Protein AF-A0A7V9WPD7-F1 (afdb_monomer_lite)

pLDDT: mean 83.06, std 10.26, range [45.69, 92.44]

Foldseek 3Di:
DPPVPAQLVNVLVVLVVVLVVLVVVLVPDPDPVSVVVSVVVNVVSVVVNVVSVVVVVVVVVVD

Sequence (63 aa):
MDADEVSTEELRVAQGAKEEAERRAAERSDSAEETAQHDRRAEKSAYLKAKLEQREEAERKAD

Radius of gyration: 14.49 Å; chains: 1; bounding box: 31×23×39 Å

Secondary structure (DSSP, 8-state):
--TTSS-HHHHHHHHHHHHHHHHHHHTT---HHHHHHHHHHHHHHHHHHHHHHHHHHHHHHH-

Structure (mmCIF, N/CA/C/O backbone):
data_AF-A0A7V9WPD7-F1
#
_entry.id   AF-A0A7V9WPD7-F1
#
loop_
_atom_site.group_PDB
_atom_site.id
_atom_site.type_symbol
_atom_site.label_atom_id
_atom_site.label_alt_id
_atom_site.label_comp_id
_atom_site.label_asym_id
_atom_site.label_entity_id
_atom_site.label_seq_id
_atom_site.pdbx_PDB_ins_code
_atom_site.Cartn_x
_atom_site.Cartn_y
_atom_site.Cartn_z
_atom_site.occupancy
_atom_site.B_iso_or_equiv
_atom_site.auth_seq_id
_atom_site.auth_comp_id
_atom_site.auth_asym_id
_atom_site.auth_atom_id
_atom_site.pdbx_PDB_model_num
ATOM 1 N N . MET A 1 1 ? 4.921 16.163 12.133 1.00 45.94 1 MET A N 1
ATOM 2 C CA . MET A 1 1 ? 3.622 15.486 12.249 1.00 45.94 1 MET A CA 1
ATOM 3 C C . MET A 1 1 ? 3.898 14.179 12.938 1.00 45.94 1 MET A C 1
ATOM 5 O O . MET A 1 1 ? 4.595 13.343 12.367 1.00 45.94 1 MET A O 1
ATOM 9 N N . ASP A 1 2 ? 3.486 14.091 14.193 1.00 45.69 2 ASP A N 1
ATOM 10 C CA . ASP A 1 2 ? 3.573 12.878 14.989 1.00 45.69 2 ASP A CA 1
ATOM 11 C C . ASP A 1 2 ? 2.691 11.811 14.338 1.00 45.69 2 ASP A C 1
ATOM 13 O O . ASP A 1 2 ? 1.544 12.065 13.975 1.00 45.69 2 ASP A O 1
ATOM 17 N N . ALA A 1 3 ? 3.252 10.626 14.112 1.00 52.34 3 ALA A N 1
ATOM 18 C CA . ALA A 1 3 ? 2.572 9.538 13.411 1.00 52.34 3 ALA A CA 1
ATOM 19 C C . ALA A 1 3 ? 1.338 8.992 14.168 1.00 52.34 3 ALA A C 1
ATOM 21 O O . ALA A 1 3 ? 0.622 8.163 13.614 1.00 52.34 3 ALA A O 1
ATOM 22 N N . ASP A 1 4 ? 1.096 9.462 15.398 1.00 54.75 4 ASP A N 1
ATOM 23 C CA . ASP A 1 4 ? -0.004 9.061 16.283 1.00 54.75 4 ASP A CA 1
ATOM 24 C C . ASP A 1 4 ? -1.287 9.905 16.140 1.00 54.75 4 ASP A C 1
ATOM 26 O O . ASP A 1 4 ? -2.319 9.509 16.672 1.00 54.75 4 ASP A O 1
ATOM 30 N N . GLU A 1 5 ? -1.271 11.035 15.420 1.00 63.66 5 GLU A N 1
ATOM 31 C CA . GLU A 1 5 ? -2.474 11.881 15.248 1.00 63.66 5 GLU A CA 1
ATOM 32 C C . GLU A 1 5 ? -3.278 11.587 13.970 1.00 63.66 5 GLU A C 1
ATOM 34 O O . GLU A 1 5 ? -4.368 12.125 13.793 1.00 63.66 5 GLU A O 1
ATOM 39 N N . VAL A 1 6 ? -2.769 10.743 13.067 1.00 74.56 6 VAL A N 1
ATOM 40 C CA . VAL A 1 6 ? -3.428 10.460 11.781 1.00 74.56 6 VAL A CA 1
ATOM 41 C C . VAL A 1 6 ? -4.419 9.310 11.945 1.00 74.56 6 VAL A C 1
ATOM 43 O O . VAL A 1 6 ? -4.035 8.212 12.360 1.00 74.56 6 VAL A O 1
ATOM 46 N N . SER A 1 7 ? -5.685 9.535 11.588 1.00 82.94 7 SER A N 1
ATOM 47 C CA 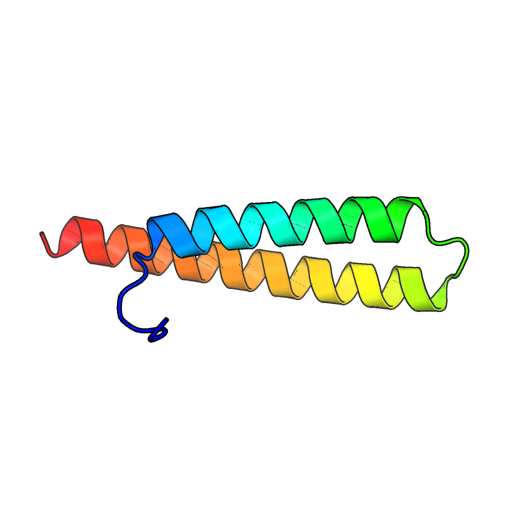. SER A 1 7 ? -6.718 8.498 11.672 1.00 82.94 7 SER A CA 1
ATOM 48 C C . SER A 1 7 ? -6.428 7.320 10.731 1.00 82.94 7 SER A C 1
ATOM 50 O O . SER A 1 7 ? -5.782 7.460 9.686 1.00 82.94 7 SER A O 1
ATOM 52 N N . THR A 1 8 ? -6.941 6.130 11.062 1.00 83.94 8 THR A N 1
ATOM 53 C CA . THR A 1 8 ? -6.803 4.950 10.189 1.00 83.94 8 THR A CA 1
ATOM 54 C C . THR A 1 8 ? -7.440 5.182 8.812 1.00 83.94 8 THR A C 1
ATOM 56 O O . THR A 1 8 ? -6.912 4.702 7.805 1.00 83.94 8 THR A O 1
ATOM 59 N N . GLU A 1 9 ? -8.516 5.973 8.742 1.00 79.81 9 GLU A N 1
ATOM 60 C CA . GLU A 1 9 ? -9.143 6.401 7.487 1.00 79.81 9 GLU A CA 1
ATOM 61 C C . GLU A 1 9 ? -8.177 7.229 6.623 1.00 79.81 9 GLU A C 1
ATOM 63 O O . GLU A 1 9 ? -7.960 6.918 5.448 1.00 79.81 9 GLU A O 1
ATOM 68 N N . GLU A 1 10 ? -7.516 8.232 7.201 1.00 85.12 10 GLU A N 1
ATOM 69 C CA . GLU A 1 10 ? -6.526 9.049 6.489 1.00 85.12 10 GLU A CA 1
ATOM 70 C C . GLU A 1 10 ? -5.311 8.225 6.041 1.00 85.12 10 GLU A C 1
ATOM 72 O O . GLU A 1 10 ? -4.820 8.396 4.920 1.00 85.12 10 GLU A O 1
ATOM 77 N N . LEU A 1 11 ? -4.856 7.274 6.866 1.00 86.44 11 LEU A N 1
ATOM 78 C CA . LEU A 1 11 ? -3.788 6.340 6.493 1.00 86.44 11 LEU A CA 1
ATOM 79 C C . LEU A 1 11 ? -4.187 5.467 5.298 1.00 86.44 11 LEU A C 1
ATOM 81 O O . LEU A 1 11 ? -3.367 5.238 4.405 1.00 86.44 11 LEU A O 1
ATOM 85 N N . ARG A 1 12 ? -5.442 5.009 5.241 1.00 85.25 12 ARG A N 1
ATOM 86 C CA . ARG A 1 12 ? -5.985 4.239 4.113 1.00 85.25 12 ARG A CA 1
ATOM 87 C C . ARG A 1 12 ? -6.025 5.075 2.832 1.00 85.25 12 ARG A C 1
ATOM 89 O O . ARG A 1 12 ? -5.624 4.583 1.775 1.00 85.25 12 ARG A O 1
ATOM 96 N N . VAL A 1 13 ? -6.452 6.338 2.917 1.00 88.75 13 VAL A N 1
ATOM 97 C CA . VAL A 1 13 ? -6.454 7.274 1.777 1.00 88.75 13 VAL A CA 1
ATOM 98 C C . VAL A 1 13 ? -5.030 7.528 1.276 1.00 88.75 13 VAL A C 1
ATOM 100 O O . VAL A 1 13 ? -4.753 7.379 0.083 1.00 88.75 13 VAL A O 1
ATOM 103 N N . ALA A 1 14 ? -4.098 7.836 2.182 1.00 88.12 14 ALA A N 1
ATOM 104 C CA . ALA A 1 14 ? -2.698 8.069 1.838 1.00 88.12 14 ALA A CA 1
ATOM 105 C C . ALA A 1 14 ? -2.032 6.824 1.227 1.00 88.12 14 ALA A C 1
ATOM 107 O O . ALA A 1 14 ? -1.218 6.939 0.306 1.00 88.12 14 ALA A O 1
ATOM 108 N N . GLN A 1 15 ? -2.384 5.630 1.711 1.00 86.06 15 GLN A N 1
ATOM 109 C CA . GLN A 1 15 ? -1.894 4.373 1.156 1.00 86.06 15 GLN A CA 1
ATOM 110 C C . GLN A 1 15 ? -2.407 4.140 -0.272 1.00 86.06 15 GLN A C 1
ATOM 112 O O . GLN A 1 15 ? -1.623 3.740 -1.133 1.00 86.06 15 GLN A O 1
ATOM 117 N N . GLY A 1 16 ? -3.673 4.463 -0.556 1.00 87.50 16 GLY A N 1
ATOM 118 C CA . GLY A 1 16 ? -4.231 4.391 -1.910 1.00 87.50 16 GLY A CA 1
ATOM 119 C C . GLY A 1 16 ? -3.505 5.303 -2.906 1.00 87.50 16 GLY A C 1
ATOM 120 O O . GLY A 1 16 ? -3.166 4.871 -4.006 1.00 87.50 16 GLY A O 1
ATOM 121 N N . ALA A 1 17 ? -3.173 6.531 -2.497 1.00 89.88 17 ALA A N 1
ATOM 122 C CA . ALA A 1 17 ? -2.407 7.455 -3.338 1.00 89.88 17 ALA A CA 1
ATOM 123 C C . ALA A 1 17 ? -1.000 6.918 -3.672 1.00 89.88 17 ALA A C 1
ATOM 125 O O . ALA A 1 17 ? -0.516 7.076 -4.795 1.00 89.88 17 ALA A O 1
ATOM 126 N N . LYS A 1 18 ? -0.345 6.247 -2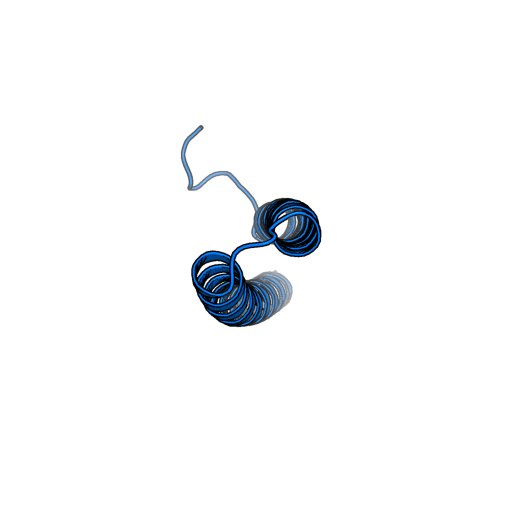.714 1.00 88.12 18 LYS A N 1
ATOM 127 C CA . LYS A 1 18 ? 0.959 5.600 -2.933 1.00 88.12 18 LYS A CA 1
ATOM 128 C C . LYS A 1 18 ? 0.861 4.417 -3.895 1.00 88.12 18 LYS A C 1
ATOM 130 O O . LYS A 1 18 ? 1.706 4.302 -4.776 1.00 88.12 18 LYS A O 1
ATOM 135 N N . GLU A 1 19 ? -0.162 3.571 -3.761 1.00 88.25 19 GLU A N 1
ATOM 136 C CA . GLU A 1 19 ? -0.404 2.452 -4.686 1.00 88.25 19 GLU A CA 1
ATOM 137 C C . GLU A 1 19 ? -0.622 2.930 -6.123 1.00 88.25 19 GLU A C 1
ATOM 139 O O . GLU A 1 19 ? -0.099 2.337 -7.067 1.00 88.25 19 GLU A O 1
ATOM 144 N N . GLU A 1 20 ? -1.376 4.013 -6.300 1.00 89.88 20 GLU A N 1
ATOM 145 C CA . GLU A 1 20 ? -1.622 4.581 -7.621 1.00 89.88 20 GLU A CA 1
ATOM 146 C C . GLU A 1 20 ? -0.342 5.155 -8.241 1.00 89.88 20 GLU A C 1
ATOM 148 O O . GLU A 1 20 ? -0.053 4.907 -9.414 1.00 89.88 20 GLU A O 1
ATOM 153 N N . ALA A 1 21 ? 0.461 5.876 -7.454 1.00 88.88 21 ALA A N 1
ATOM 154 C CA . ALA A 1 21 ? 1.748 6.393 -7.907 1.00 88.88 21 ALA A CA 1
ATOM 155 C C . ALA A 1 21 ? 2.716 5.266 -8.301 1.00 88.88 21 ALA A C 1
ATOM 157 O O . ALA A 1 21 ? 3.363 5.355 -9.346 1.00 88.88 21 ALA A O 1
ATOM 158 N N . GLU A 1 22 ? 2.775 4.197 -7.501 1.00 87.56 22 GLU A N 1
ATOM 159 C CA . GLU A 1 22 ? 3.613 3.026 -7.765 1.00 87.56 22 GLU A CA 1
ATOM 160 C C . GLU A 1 22 ? 3.183 2.308 -9.048 1.00 87.56 22 GLU A C 1
ATOM 162 O O . GLU A 1 22 ? 4.024 1.972 -9.878 1.00 87.56 22 GLU A O 1
ATOM 167 N N . ARG A 1 23 ? 1.873 2.145 -9.267 1.00 85.75 23 ARG A N 1
ATOM 168 C CA . ARG A 1 23 ? 1.338 1.538 -10.492 1.00 85.75 23 ARG A CA 1
ATOM 169 C C . ARG A 1 23 ? 1.710 2.342 -11.734 1.00 85.75 23 ARG A C 1
ATOM 171 O O . ARG A 1 23 ? 2.207 1.779 -12.701 1.00 85.75 23 ARG A O 1
ATOM 178 N N . ARG A 1 24 ? 1.555 3.668 -11.681 1.00 87.94 24 ARG A N 1
ATOM 179 C CA . ARG A 1 24 ? 1.969 4.559 -12.778 1.00 87.94 24 ARG A CA 1
ATOM 180 C C . ARG A 1 24 ? 3.482 4.554 -13.000 1.00 87.94 24 ARG A C 1
ATOM 182 O O . ARG A 1 24 ? 3.933 4.917 -14.083 1.00 87.94 24 ARG A O 1
ATOM 189 N N . ALA A 1 25 ? 4.285 4.265 -11.976 1.00 84.62 25 ALA A N 1
ATOM 190 C CA . ALA A 1 25 ? 5.729 4.095 -12.127 1.00 84.62 25 ALA A CA 1
ATOM 191 C C . ALA A 1 25 ? 6.047 2.764 -12.823 1.00 84.62 25 ALA A C 1
ATOM 193 O O . ALA A 1 25 ? 6.799 2.769 -13.791 1.00 84.62 25 ALA A O 1
ATOM 194 N N . ALA A 1 26 ? 5.390 1.679 -12.407 1.00 84.56 26 ALA A N 1
ATOM 195 C CA . ALA A 1 26 ? 5.522 0.359 -13.014 1.00 84.56 26 ALA A CA 1
ATOM 196 C C . ALA A 1 26 ? 5.131 0.348 -14.496 1.00 84.56 26 ALA A C 1
ATOM 198 O O . ALA A 1 26 ? 5.874 -0.160 -15.324 1.00 84.56 26 ALA A O 1
ATOM 199 N N . GLU A 1 27 ? 4.012 0.988 -14.848 1.00 84.62 27 GLU A N 1
ATOM 200 C CA . GLU A 1 27 ? 3.543 1.123 -16.237 1.00 84.62 27 GLU A CA 1
ATOM 201 C C . GLU A 1 27 ? 4.524 1.879 -17.147 1.00 84.62 27 GLU A C 1
ATOM 203 O O . GLU A 1 27 ? 4.460 1.745 -18.366 1.00 84.62 27 GLU A O 1
ATOM 208 N N . ARG A 1 28 ? 5.407 2.699 -16.567 1.00 85.44 28 ARG A N 1
ATOM 209 C CA . ARG A 1 28 ? 6.421 3.477 -17.292 1.00 85.44 28 ARG A CA 1
ATOM 210 C C . ARG A 1 28 ? 7.815 2.857 -17.221 1.00 85.44 28 ARG A C 1
ATOM 212 O O . ARG A 1 28 ? 8.741 3.433 -17.785 1.00 85.44 28 ARG A O 1
ATOM 219 N N . SER A 1 29 ? 7.980 1.750 -16.500 1.00 78.50 29 SER A N 1
ATOM 220 C CA . SER A 1 29 ? 9.262 1.067 -16.399 1.00 78.50 29 SER A CA 1
ATOM 221 C C . SER A 1 29 ? 9.410 0.063 -17.539 1.00 78.50 29 SER A C 1
ATOM 223 O O . SER A 1 29 ? 8.609 -0.855 -17.687 1.00 78.50 29 SER A O 1
ATOM 225 N N . ASP A 1 30 ? 10.485 0.209 -18.310 1.00 77.06 30 ASP A N 1
ATOM 226 C CA . ASP A 1 30 ? 10.870 -0.745 -19.357 1.00 77.06 30 ASP A CA 1
ATOM 227 C C . ASP A 1 30 ? 11.813 -1.845 -18.825 1.00 77.06 30 ASP A C 1
ATOM 229 O O . ASP A 1 30 ? 12.314 -2.680 -19.583 1.00 77.06 30 ASP A O 1
ATOM 233 N N . SER A 1 31 ? 12.093 -1.854 -17.516 1.00 85.38 31 SER A N 1
ATOM 234 C CA . SER A 1 31 ? 13.011 -2.802 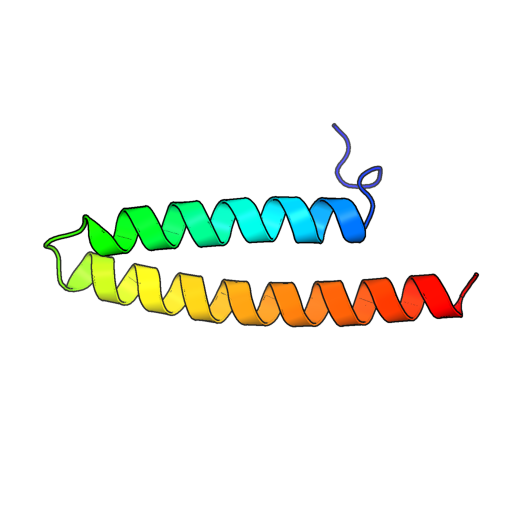-16.884 1.00 85.38 31 SER A CA 1
ATOM 235 C C . SER A 1 31 ? 12.255 -3.958 -16.234 1.00 85.38 31 SER A C 1
ATOM 237 O O . SER A 1 31 ? 11.439 -3.779 -15.327 1.00 85.38 31 SER A O 1
ATOM 239 N N . ALA A 1 32 ? 12.585 -5.185 -16.641 1.00 76.25 32 ALA A N 1
ATOM 240 C CA . ALA A 1 32 ? 12.020 -6.399 -16.052 1.00 76.25 32 ALA A CA 1
ATOM 241 C C . ALA A 1 32 ? 12.348 -6.538 -14.549 1.00 76.25 32 ALA A C 1
ATOM 243 O O . ALA A 1 32 ? 11.550 -7.077 -13.783 1.00 76.25 32 ALA A O 1
ATOM 244 N N . GLU A 1 33 ? 13.504 -6.030 -14.109 1.00 80.94 33 GLU A N 1
ATOM 245 C CA . GLU A 1 33 ? 13.901 -6.060 -12.697 1.00 80.94 33 GLU A CA 1
ATOM 246 C C . GLU A 1 33 ? 13.105 -5.048 -11.860 1.00 80.94 33 GLU A C 1
ATOM 248 O O . GLU A 1 33 ? 12.691 -5.357 -10.741 1.00 80.94 33 GLU A O 1
ATOM 253 N N . GLU A 1 34 ? 12.834 -3.865 -12.413 1.00 78.81 34 GLU A N 1
ATOM 254 C CA . GLU A 1 34 ? 11.963 -2.871 -11.778 1.00 78.81 34 GLU A CA 1
ATOM 255 C C . GLU A 1 34 ? 10.513 -3.363 -11.737 1.00 78.81 34 GLU A C 1
ATOM 257 O O . GLU A 1 34 ? 9.877 -3.276 -10.690 1.00 78.81 34 GLU A O 1
ATOM 262 N N . THR A 1 35 ? 10.026 -3.994 -12.811 1.00 80.12 35 THR A N 1
ATOM 263 C CA . THR A 1 35 ? 8.695 -4.629 -12.859 1.00 80.12 35 THR A CA 1
ATOM 264 C C . THR A 1 35 ? 8.517 -5.634 -11.715 1.00 80.12 35 THR A C 1
ATOM 266 O O . THR A 1 35 ? 7.563 -5.540 -10.945 1.00 80.12 35 THR A O 1
ATOM 269 N N . ALA A 1 36 ? 9.489 -6.530 -11.505 1.00 83.88 36 ALA A N 1
ATOM 270 C CA . ALA A 1 36 ? 9.438 -7.497 -10.407 1.00 83.88 36 ALA A CA 1
ATOM 271 C C . ALA A 1 36 ? 9.485 -6.841 -9.009 1.00 83.88 36 ALA A C 1
ATOM 273 O O . ALA A 1 36 ? 8.953 -7.391 -8.041 1.00 83.88 36 ALA A O 1
ATOM 274 N N . GLN A 1 37 ? 10.130 -5.678 -8.863 1.00 87.31 37 GLN A N 1
ATOM 275 C CA . GLN A 1 37 ? 10.091 -4.908 -7.614 1.00 87.31 37 GLN A CA 1
ATOM 276 C C . GLN A 1 37 ? 8.731 -4.238 -7.400 1.00 87.31 37 GLN A C 1
ATOM 278 O O . GLN A 1 37 ? 8.244 -4.218 -6.265 1.00 87.31 37 GLN A O 1
ATOM 283 N N . HIS A 1 38 ? 8.115 -3.723 -8.464 1.00 84.50 38 HIS A N 1
ATOM 284 C CA . HIS A 1 38 ? 6.775 -3.146 -8.426 1.00 84.50 38 HIS A CA 1
ATOM 285 C C . HIS A 1 38 ? 5.726 -4.188 -8.017 1.00 84.50 38 HIS A C 1
ATOM 287 O O . HIS A 1 38 ? 4.917 -3.903 -7.132 1.00 84.50 38 HIS A O 1
ATOM 293 N N . ASP A 1 39 ? 5.808 -5.416 -8.535 1.00 82.62 39 ASP A N 1
ATOM 294 C CA . ASP A 1 39 ? 4.914 -6.517 -8.147 1.00 82.62 39 ASP A CA 1
ATOM 295 C C . ASP A 1 39 ? 5.000 -6.823 -6.643 1.00 82.62 39 ASP A C 1
ATOM 297 O O . ASP 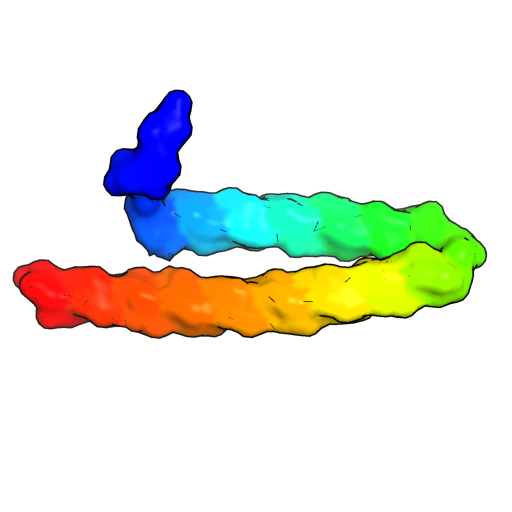A 1 39 ? 3.990 -6.842 -5.936 1.00 82.62 39 ASP A O 1
ATOM 301 N N . ARG A 1 40 ? 6.219 -6.945 -6.097 1.00 90.06 40 ARG A N 1
ATOM 302 C CA . ARG A 1 40 ? 6.415 -7.162 -4.648 1.00 90.06 40 ARG A CA 1
ATOM 303 C C . ARG A 1 40 ? 5.884 -6.000 -3.806 1.00 90.06 40 ARG A C 1
ATOM 305 O O . ARG A 1 40 ? 5.379 -6.203 -2.699 1.00 90.06 40 ARG A O 1
ATOM 312 N N . ARG A 1 41 ? 6.017 -4.761 -4.292 1.00 89.62 41 ARG A N 1
ATOM 313 C CA . ARG A 1 41 ? 5.475 -3.573 -3.611 1.00 89.62 41 ARG A CA 1
ATOM 314 C C . ARG A 1 41 ? 3.949 -3.550 -3.662 1.00 89.62 41 ARG A C 1
ATOM 316 O O . ARG A 1 41 ? 3.337 -3.151 -2.668 1.00 89.62 41 ARG A O 1
ATOM 323 N N . ALA A 1 42 ? 3.342 -4.019 -4.749 1.00 85.62 42 ALA A N 1
ATOM 324 C CA . ALA A 1 42 ? 1.895 -4.165 -4.868 1.00 85.62 42 ALA A CA 1
ATOM 325 C C . ALA A 1 42 ? 1.352 -5.204 -3.874 1.00 85.62 42 ALA A C 1
ATOM 327 O O . ALA A 1 42 ? 0.418 -4.901 -3.132 1.00 85.62 42 ALA A O 1
ATOM 328 N N . GLU A 1 43 ? 1.988 -6.375 -3.764 1.00 89.56 43 GLU A N 1
ATOM 329 C CA . GLU A 1 43 ? 1.620 -7.408 -2.779 1.00 89.56 43 GLU A CA 1
ATOM 330 C C . GLU A 1 43 ? 1.680 -6.878 -1.340 1.00 89.56 43 GLU A C 1
ATOM 332 O O . GLU A 1 43 ? 0.741 -7.040 -0.552 1.00 89.56 43 GLU A O 1
ATOM 337 N N . LYS A 1 44 ? 2.772 -6.184 -0.996 1.00 92.44 44 LYS A N 1
ATOM 338 C CA . LYS A 1 44 ? 2.936 -5.577 0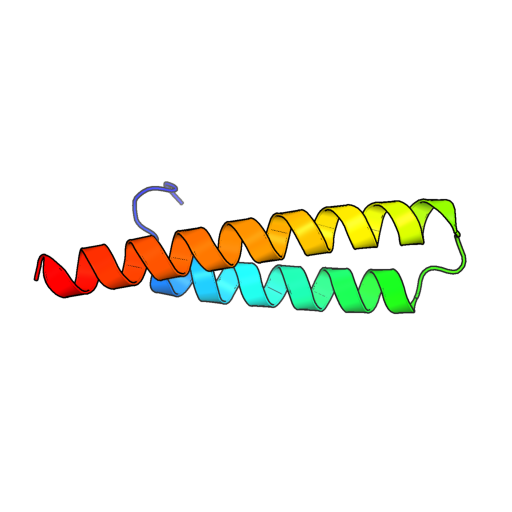.331 1.00 92.44 44 LYS A CA 1
ATOM 339 C C . LYS A 1 44 ? 1.872 -4.515 0.609 1.00 92.44 44 LYS A C 1
ATOM 341 O O . LYS A 1 44 ? 1.388 -4.416 1.738 1.00 92.44 44 LYS A O 1
ATOM 346 N N . SER A 1 45 ? 1.517 -3.725 -0.399 1.00 88.38 45 SER A N 1
ATOM 347 C CA . SER A 1 45 ? 0.512 -2.669 -0.259 1.00 88.38 45 SER A CA 1
ATOM 348 C C . SER A 1 45 ? -0.887 -3.255 -0.069 1.00 88.38 45 SER A C 1
ATOM 350 O O . SER A 1 45 ? -1.583 -2.849 0.860 1.00 88.38 45 SER A O 1
ATOM 352 N N . ALA A 1 46 ? -1.231 -4.314 -0.811 1.00 87.25 46 ALA A N 1
ATOM 353 C CA . ALA A 1 46 ? -2.479 -5.051 -0.625 1.00 87.25 46 ALA A CA 1
ATOM 354 C C . ALA A 1 46 ? -2.612 -5.618 0.800 1.00 87.25 46 ALA A C 1
ATOM 356 O O . ALA A 1 46 ? -3.666 -5.492 1.429 1.00 87.25 46 ALA A O 1
ATOM 357 N N . TYR A 1 47 ? -1.530 -6.182 1.349 1.00 89.38 47 TYR A N 1
ATOM 358 C CA . TYR A 1 47 ? -1.510 -6.643 2.739 1.00 89.38 47 TYR A CA 1
ATOM 359 C C . TYR A 1 47 ? -1.732 -5.497 3.739 1.00 89.38 47 TYR A C 1
ATOM 361 O O . TYR A 1 47 ? -2.531 -5.627 4.670 1.00 89.38 47 TYR A O 1
ATOM 369 N N . LEU A 1 48 ? -1.053 -4.361 3.543 1.00 91.12 48 LEU A N 1
ATOM 370 C CA . LEU A 1 48 ? -1.204 -3.195 4.412 1.00 91.12 48 LEU A CA 1
ATOM 371 C C . LEU A 1 48 ? -2.631 -2.633 4.361 1.00 91.12 48 LEU A C 1
ATOM 373 O O . LEU A 1 48 ? -3.201 -2.335 5.409 1.00 91.12 48 LEU A O 1
ATOM 377 N N . LYS A 1 49 ? -3.237 -2.558 3.173 1.00 88.44 49 LYS A N 1
ATOM 378 C CA . LYS A 1 49 ? -4.627 -2.130 2.993 1.00 88.44 49 LYS A CA 1
ATOM 379 C C . LYS A 1 49 ? -5.599 -3.017 3.772 1.00 88.44 49 LYS A C 1
ATOM 381 O O . LYS A 1 49 ? -6.413 -2.495 4.527 1.00 88.44 49 LYS A O 1
ATOM 386 N N . ALA A 1 50 ? -5.456 -4.339 3.670 1.00 89.75 50 ALA A N 1
ATOM 387 C CA . ALA A 1 50 ? -6.292 -5.278 4.419 1.00 89.75 50 ALA A CA 1
ATOM 388 C C . ALA A 1 50 ? -6.152 -5.104 5.944 1.00 89.75 50 ALA A C 1
ATOM 390 O O . ALA A 1 50 ? -7.123 -5.256 6.685 1.00 89.75 50 ALA A O 1
ATOM 391 N N . LYS A 1 51 ? -4.950 -4.767 6.432 1.00 92.25 51 LYS A N 1
ATOM 392 C CA . LYS A 1 51 ? -4.720 -4.485 7.857 1.00 92.25 51 LYS A CA 1
ATOM 393 C C . LYS A 1 51 ? -5.318 -3.162 8.315 1.00 92.25 51 LYS A C 1
ATOM 395 O O . LYS A 1 51 ? -5.871 -3.118 9.412 1.00 92.25 51 LYS A O 1
ATOM 400 N N . LEU A 1 52 ? -5.237 -2.120 7.494 1.00 89.31 52 LEU A N 1
ATOM 401 C CA . LEU A 1 52 ? -5.877 -0.839 7.788 1.00 89.31 52 LEU A CA 1
ATOM 402 C C . LEU A 1 52 ? -7.402 -0.983 7.819 1.00 89.31 52 LEU A C 1
ATOM 404 O O . LEU A 1 52 ? -8.019 -0.496 8.755 1.00 89.31 52 LEU A O 1
ATOM 408 N N . GLU A 1 53 ? -7.998 -1.734 6.889 1.00 88.12 53 GLU A N 1
ATOM 409 C CA . GLU A 1 53 ? -9.442 -2.016 6.894 1.00 88.12 53 GLU A CA 1
ATOM 410 C C . GLU A 1 53 ? -9.883 -2.788 8.148 1.00 88.12 53 GLU A C 1
ATOM 412 O O . GLU A 1 53 ? -10.863 -2.412 8.787 1.00 88.12 53 GLU A O 1
ATOM 417 N N . GLN A 1 54 ? -9.126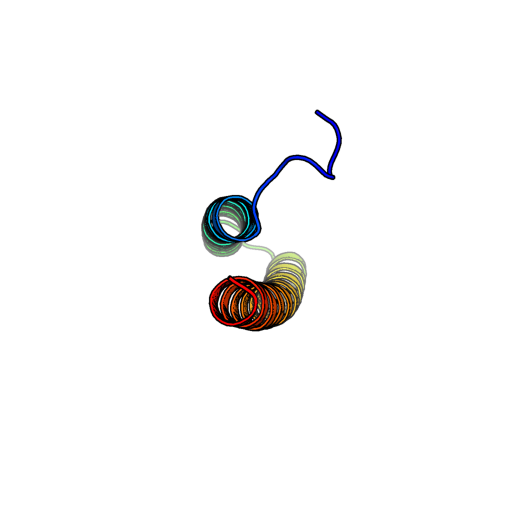 -3.817 8.558 1.00 91.56 54 GLN A N 1
ATOM 418 C CA . GLN A 1 54 ? -9.386 -4.546 9.811 1.00 91.56 54 GLN A CA 1
ATOM 419 C C . GLN A 1 54 ? -9.327 -3.624 11.035 1.00 91.56 54 GLN A C 1
ATOM 421 O O . GLN A 1 54 ? -10.140 -3.755 11.949 1.00 91.56 54 GLN A O 1
ATOM 426 N N . ARG A 1 55 ? -8.356 -2.705 11.067 1.00 89.06 55 ARG A N 1
ATOM 427 C CA . ARG A 1 55 ? -8.192 -1.754 12.169 1.00 89.06 55 ARG A CA 1
ATOM 428 C C . ARG A 1 55 ? -9.313 -0.715 12.186 1.00 89.06 55 ARG A C 1
ATOM 430 O O . ARG A 1 55 ? -9.876 -0.479 13.244 1.00 89.06 55 ARG A O 1
ATOM 437 N N . GLU A 1 56 ? -9.679 -0.168 11.032 1.00 88.56 56 GLU A N 1
ATOM 438 C CA . GLU A 1 56 ? -10.785 0.786 10.881 1.00 88.56 56 GLU A CA 1
ATOM 439 C C . GLU A 1 56 ? -12.126 0.163 11.304 1.00 88.56 56 GLU A C 1
ATOM 441 O O . GLU A 1 56 ? -12.964 0.816 11.920 1.00 88.56 56 GLU A O 1
ATOM 446 N N . GLU A 1 57 ? -12.345 -1.119 10.992 1.00 87.88 57 GLU A N 1
ATOM 447 C CA . GLU A 1 57 ? -13.524 -1.855 11.455 1.00 87.88 57 GLU A CA 1
ATOM 448 C C . GLU A 1 57 ? -13.503 -2.080 12.975 1.00 87.88 57 GLU A C 1
ATOM 450 O O . GLU A 1 57 ? -14.546 -1.990 13.621 1.00 87.88 57 GLU A O 1
ATOM 455 N N . ALA A 1 58 ? -12.334 -2.365 13.555 1.00 89.25 58 ALA A N 1
ATOM 456 C CA . ALA A 1 58 ? -12.188 -2.510 15.001 1.00 89.25 58 ALA A CA 1
ATOM 457 C C . ALA A 1 58 ? -12.428 -1.181 15.738 1.00 89.25 58 ALA A C 1
ATOM 459 O O . ALA A 1 58 ? -13.136 -1.176 16.740 1.00 89.25 58 ALA A O 1
ATOM 460 N N . GLU A 1 59 ? -11.897 -0.072 15.216 1.00 85.88 59 GLU A N 1
ATOM 461 C CA . GLU A 1 59 ? -12.121 1.284 15.736 1.00 85.88 59 GLU A CA 1
ATOM 462 C C . GLU A 1 59 ? -13.616 1.642 15.688 1.00 85.88 59 GLU A C 1
ATOM 464 O O . GLU A 1 59 ? -14.183 2.016 16.710 1.00 85.88 59 GLU A O 1
ATOM 469 N N . ARG A 1 60 ? -14.303 1.380 14.565 1.00 84.38 60 ARG A N 1
ATOM 470 C CA . ARG A 1 60 ? -15.757 1.604 14.427 1.00 84.38 60 ARG A CA 1
ATOM 471 C C . ARG A 1 60 ? -16.643 0.768 15.353 1.00 84.38 60 ARG A C 1
ATOM 473 O O . ARG A 1 60 ? -17.789 1.137 15.567 1.00 84.38 60 ARG A O 1
ATOM 480 N N . LYS A 1 61 ? -16.172 -0.392 15.818 1.00 86.44 61 LYS A N 1
ATOM 481 C CA . LYS A 1 61 ? -16.912 -1.253 16.761 1.00 86.44 61 LYS A CA 1
ATOM 482 C C . LYS A 1 61 ? -16.648 -0.897 18.224 1.00 86.44 61 LYS A C 1
ATOM 484 O O . LYS A 1 61 ? -17.359 -1.404 19.089 1.00 86.44 61 LYS A O 1
ATOM 489 N N . ALA A 1 62 ? -15.573 -0.159 18.491 1.00 81.75 62 ALA A N 1
ATOM 490 C CA . ALA A 1 62 ? -15.177 0.251 19.831 1.00 81.75 62 ALA A CA 1
ATOM 491 C C . ALA A 1 62 ? -15.844 1.569 20.266 1.00 81.75 62 ALA A C 1
ATOM 493 O O . ALA A 1 62 ? -15.984 1.773 21.472 1.00 81.75 62 ALA A O 1
ATOM 494 N N . ASP A 1 63 ? -16.249 2.406 19.302 1.00 65.25 63 ASP A N 1
ATOM 495 C CA . ASP A 1 63 ? -17.165 3.550 19.472 1.00 65.25 63 ASP A CA 1
ATOM 496 C C . ASP A 1 63 ? -18.631 3.106 19.643 1.00 65.25 63 ASP A C 1
ATOM 498 O O . ASP A 1 63 ? -19.344 3.727 20.469 1.00 65.25 63 ASP A O 1
#